Protein AF-A0A7C4D3A4-F1 (afdb_monomer_lite)

pLDDT: mean 76.88, std 17.37, range [42.62, 95.62]

Organism: NCBI:txid334771

Secondary structure (DSSP, 8-state):
--HHHHHHHHHHHHHHHHHHHHHHHHHHHHHHHHHTTS-TTT--TT-EEEEEEE-TTT--EEEEEEETTT--EEEEEEE-TT--HHHHHHHHHHHHHHHHHHHHHHHHHSS--S----------------PPP-----------

Foldseek 3Di:
DPPVVVVVVVVVVVVVVVVVVVVVVVVVVVVVVQVLCADPPPRDTNQKDKDWDQDPVPRWIKIWIAGPPPGDIDIDTRDDPPDDSVNVSVVVVVVVVVVVVVVVVVVVVVPPPDDDDDDDDDDDDDDDDDDDDDPPDPPDDDDD

Radius of gyration: 26.67 Å; chains: 1; bounding box: 59×64×69 Å

InterPro domains:
  IPR007808 Transcription elongation factor 1 [PF05129] (21-95)
  IPR038567 Transcription elongation factor 1 superfamily [G3DSA:2.20.25.190] (34-99)

Sequence (144 aa):
MQVIDMAKRRSKWRRTWQVVKKMMQEARKVKAYESLKQCPVCGNPHSLSISIKTDKSSEKRSAEVVCSVCGFEHRFDEIPSIADEFWVYSKVLDIVHSETVEKKKEEVVETVSSEVAGQDVEGAKATSYEEEPEISIDIEDEPQ

Structure (mmCIF, N/CA/C/O backbone):
data_AF-A0A7C4D3A4-F1
#
_entry.id   AF-A0A7C4D3A4-F1
#
loop_
_atom_site.group_PDB
_atom_site.id
_atom_site.type_symbol
_atom_site.label_atom_id
_atom_site.label_alt_id
_atom_site.label_comp_id
_atom_site.label_asym_id
_atom_site.label_entity_id
_atom_site.label_seq_id
_atom_site.pdbx_PDB_ins_code
_atom_site.Cartn_x
_atom_site.Cartn_y
_atom_site.Cartn_z
_atom_site.occupancy
_atom_site.B_iso_or_equiv
_atom_site.auth_seq_id
_atom_site.auth_comp_id
_atom_site.auth_asym_id
_atom_site.auth_atom_id
_atom_site.pdbx_PDB_model_num
ATOM 1 N N . MET A 1 1 ? 39.856 -6.989 -38.641 1.00 54.59 1 MET A N 1
ATOM 2 C CA . MET A 1 1 ? 38.870 -5.880 -38.690 1.00 54.59 1 MET A CA 1
ATOM 3 C C . MET A 1 1 ? 37.506 -6.249 -38.057 1.00 54.59 1 MET A C 1
ATOM 5 O O . MET A 1 1 ? 36.493 -5.705 -38.463 1.00 54.59 1 MET A O 1
ATOM 9 N N . GLN A 1 2 ? 37.450 -7.130 -37.039 1.00 58.78 2 GLN A N 1
ATOM 10 C CA . GLN A 1 2 ? 36.185 -7.672 -36.481 1.00 58.78 2 GLN A CA 1
ATOM 11 C C . GLN A 1 2 ? 35.831 -7.176 -35.056 1.00 58.78 2 GLN A C 1
ATOM 13 O O . GLN A 1 2 ? 34.710 -7.357 -34.597 1.00 58.78 2 GLN A O 1
ATOM 18 N N . VAL A 1 3 ? 36.752 -6.510 -34.350 1.00 57.50 3 VAL A N 1
ATOM 19 C CA . VAL A 1 3 ? 36.598 -6.175 -32.915 1.00 57.50 3 VAL A CA 1
ATOM 20 C C . VAL A 1 3 ? 35.689 -4.953 -32.672 1.00 57.50 3 VAL A C 1
ATOM 22 O O . VAL A 1 3 ? 35.030 -4.842 -31.640 1.00 57.50 3 VAL A O 1
ATOM 25 N N . ILE A 1 4 ? 35.581 -4.056 -33.659 1.00 57.84 4 ILE A N 1
ATOM 26 C CA . ILE A 1 4 ? 34.803 -2.805 -33.573 1.00 57.84 4 ILE A CA 1
ATOM 27 C C . ILE A 1 4 ? 33.285 -3.077 -33.523 1.00 57.84 4 ILE A C 1
ATOM 29 O O . ILE A 1 4 ? 32.524 -2.301 -32.943 1.00 57.84 4 ILE A O 1
ATOM 33 N N . ASP A 1 5 ? 32.834 -4.199 -34.086 1.00 59.91 5 ASP A N 1
ATOM 34 C CA . ASP A 1 5 ? 31.417 -4.575 -34.132 1.00 59.91 5 ASP A CA 1
ATOM 35 C C . ASP A 1 5 ? 30.907 -5.042 -32.747 1.00 59.91 5 ASP A C 1
ATOM 37 O O . ASP A 1 5 ? 29.816 -4.669 -32.308 1.00 59.91 5 ASP A O 1
ATOM 41 N N . MET A 1 6 ? 31.742 -5.740 -31.962 1.00 60.94 6 MET A N 1
ATOM 42 C CA . MET A 1 6 ? 31.375 -6.173 -30.603 1.00 60.94 6 MET A CA 1
ATOM 43 C C . MET A 1 6 ? 31.237 -5.009 -29.609 1.00 60.94 6 MET A C 1
ATOM 45 O O . MET A 1 6 ? 30.324 -5.018 -28.779 1.00 60.94 6 MET A O 1
ATOM 49 N N . ALA A 1 7 ? 32.090 -3.983 -29.703 1.00 62.88 7 ALA A N 1
ATOM 50 C CA . ALA A 1 7 ? 32.015 -2.807 -28.829 1.00 62.88 7 ALA A CA 1
ATOM 51 C C . ALA A 1 7 ? 30.726 -1.994 -29.063 1.00 62.88 7 ALA A C 1
ATOM 53 O O . ALA A 1 7 ? 30.050 -1.586 -28.112 1.00 62.88 7 ALA A O 1
ATOM 54 N N . LYS A 1 8 ? 30.321 -1.836 -30.331 1.00 64.19 8 LYS A N 1
ATOM 55 C CA . LYS A 1 8 ? 29.079 -1.143 -30.710 1.00 64.19 8 LYS A CA 1
ATOM 56 C C . LYS A 1 8 ? 27.829 -1.889 -30.226 1.00 64.19 8 LYS A C 1
ATOM 58 O O . LYS A 1 8 ? 26.898 -1.255 -29.723 1.00 64.19 8 LYS A O 1
ATOM 63 N N . ARG A 1 9 ? 27.822 -3.228 -30.286 1.00 64.12 9 ARG A N 1
ATOM 64 C CA . ARG A 1 9 ? 26.719 -4.057 -29.753 1.00 64.12 9 ARG A CA 1
ATOM 65 C C . ARG A 1 9 ? 26.579 -3.943 -28.233 1.00 64.12 9 ARG A C 1
ATOM 67 O O . ARG A 1 9 ? 25.462 -3.784 -27.743 1.00 64.12 9 ARG A O 1
ATOM 74 N N . ARG A 1 10 ? 27.694 -3.934 -27.489 1.00 68.00 10 ARG A N 1
ATOM 75 C CA . ARG A 1 10 ? 27.689 -3.757 -26.022 1.00 68.00 10 ARG A CA 1
ATOM 76 C C . ARG A 1 10 ? 27.146 -2.387 -25.598 1.00 68.00 10 ARG A C 1
ATOM 78 O O . ARG A 1 10 ? 26.397 -2.308 -24.628 1.00 68.00 10 ARG A O 1
ATOM 85 N N . SER A 1 11 ? 27.466 -1.320 -26.336 1.00 73.25 11 SER A N 1
ATOM 86 C CA . SER A 1 11 ? 26.948 0.032 -26.059 1.00 73.25 11 SER A CA 1
ATOM 87 C C . SER A 1 11 ? 25.433 0.136 -26.286 1.00 73.25 11 SER A C 1
ATOM 89 O O . SER A 1 11 ? 24.710 0.669 -25.439 1.00 73.25 11 SER A O 1
ATOM 91 N N . LYS A 1 12 ? 24.924 -0.449 -27.381 1.00 76.56 12 LYS A N 1
ATOM 92 C CA . LYS A 1 12 ? 23.479 -0.501 -27.660 1.00 76.56 12 LYS A CA 1
ATOM 93 C C . LYS A 1 12 ? 22.724 -1.272 -26.572 1.00 76.56 12 LYS A C 1
ATOM 95 O O . LYS A 1 12 ? 21.689 -0.795 -26.116 1.00 76.56 12 LYS A O 1
ATOM 100 N N . TRP A 1 13 ? 23.282 -2.397 -26.114 1.00 80.88 13 TRP A N 1
ATOM 101 C CA . TRP A 1 13 ? 22.685 -3.214 -25.055 1.00 80.88 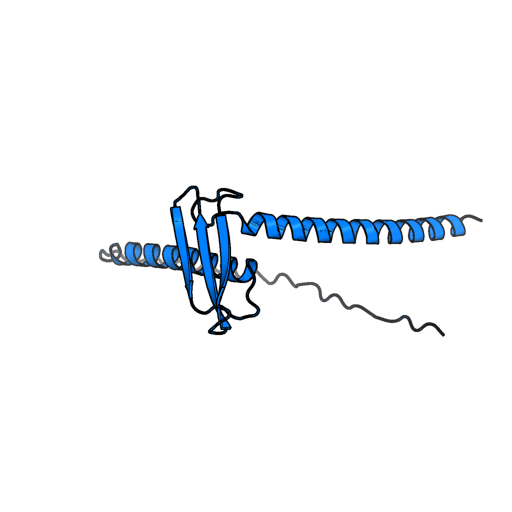13 TRP A CA 1
ATOM 102 C C . TRP A 1 13 ? 22.582 -2.476 -23.713 1.00 80.88 13 TRP A C 1
ATOM 104 O O . TRP A 1 13 ? 21.526 -2.515 -23.088 1.00 80.88 13 TRP A O 1
ATOM 114 N N . ARG A 1 14 ? 23.616 -1.725 -23.296 1.00 83.00 14 ARG A N 1
ATOM 115 C CA . ARG A 1 14 ? 23.555 -0.922 -22.055 1.00 83.00 14 ARG A CA 1
ATOM 116 C C . ARG A 1 14 ? 22.449 0.131 -22.100 1.00 83.00 14 ARG A C 1
ATOM 118 O O . ARG A 1 14 ? 21.709 0.270 -21.130 1.00 83.00 14 ARG A O 1
ATOM 125 N N . ARG A 1 15 ? 22.295 0.832 -23.232 1.00 83.56 15 ARG A N 1
ATOM 126 C CA . ARG A 1 15 ? 21.225 1.832 -23.402 1.00 83.56 15 ARG A CA 1
ATOM 127 C C . ARG A 1 15 ? 19.842 1.189 -23.316 1.00 83.56 15 ARG A C 1
ATOM 129 O O . ARG A 1 15 ? 18.995 1.673 -22.574 1.00 83.56 15 ARG A O 1
ATOM 136 N N . THR A 1 16 ? 19.619 0.074 -24.015 1.00 89.75 16 THR A N 1
ATOM 137 C CA . THR A 1 16 ? 18.333 -0.639 -23.937 1.00 89.75 16 THR A CA 1
ATOM 138 C C . THR A 1 16 ? 18.079 -1.215 -22.545 1.00 89.75 16 THR A C 1
ATOM 140 O O . THR A 1 16 ? 16.954 -1.157 -22.064 1.00 89.75 16 THR A O 1
ATOM 143 N N . TRP A 1 17 ? 19.116 -1.704 -21.860 1.00 90.69 17 TRP A N 1
ATOM 144 C CA . TRP A 1 17 ? 19.002 -2.228 -20.499 1.00 90.69 17 TRP A CA 1
ATOM 145 C C . TRP A 1 17 ? 18.609 -1.145 -19.494 1.00 90.69 17 TRP A C 1
ATOM 147 O O . TRP A 1 17 ? 17.745 -1.378 -18.655 1.00 90.69 17 TRP A O 1
ATOM 157 N N . GLN A 1 18 ? 19.191 0.054 -19.590 1.00 91.06 18 GLN A N 1
ATOM 158 C CA . GLN A 1 18 ? 18.801 1.188 -18.745 1.00 91.06 18 GLN A CA 1
ATOM 159 C C . GLN A 1 18 ? 17.323 1.557 -18.935 1.00 91.06 18 GLN A C 1
ATOM 161 O O . GLN A 1 18 ? 16.622 1.786 -17.949 1.00 91.06 18 GLN A O 1
ATOM 166 N N . VAL A 1 19 ? 16.829 1.545 -20.178 1.00 92.81 19 VAL A N 1
ATOM 167 C CA . VAL A 1 19 ? 15.408 1.784 -20.479 1.00 92.81 19 VAL A CA 1
ATOM 168 C C . VAL A 1 19 ? 14.522 0.683 -19.888 1.00 92.81 19 VAL A C 1
ATOM 170 O O . VAL A 1 19 ? 13.556 0.992 -19.195 1.00 92.81 19 VAL A O 1
ATOM 173 N N . VAL A 1 20 ? 14.872 -0.592 -20.088 1.00 93.94 20 VAL A N 1
ATOM 174 C CA . VAL A 1 20 ? 14.122 -1.731 -19.522 1.00 93.94 20 VAL A CA 1
ATOM 175 C C . VAL A 1 20 ? 14.115 -1.684 -17.995 1.00 93.94 20 VAL A C 1
ATOM 177 O O . VAL A 1 20 ? 13.068 -1.878 -17.383 1.00 93.94 20 VAL A O 1
ATOM 180 N N . LYS A 1 21 ? 15.251 -1.365 -17.365 1.00 95.56 21 LYS A N 1
ATOM 181 C CA . LYS A 1 21 ? 15.357 -1.206 -15.909 1.00 95.56 21 LYS A CA 1
ATOM 182 C C . LYS A 1 21 ? 14.413 -0.112 -15.409 1.00 95.56 21 LYS A C 1
ATOM 184 O O . LYS A 1 21 ? 13.717 -0.330 -14.419 1.00 95.56 21 LYS A O 1
ATOM 189 N N . LYS A 1 22 ? 14.347 1.026 -16.108 1.00 95.06 22 LYS A N 1
ATOM 190 C CA . LYS A 1 22 ? 13.421 2.116 -15.778 1.00 95.06 22 LYS A CA 1
ATOM 191 C C . LYS A 1 22 ? 11.957 1.683 -15.930 1.00 95.06 22 LYS A C 1
ATOM 193 O O . LYS A 1 22 ? 11.187 1.867 -14.992 1.00 95.06 22 LYS A O 1
ATOM 198 N N . MET A 1 23 ? 11.598 1.018 -17.032 1.00 94.38 23 MET A N 1
ATOM 199 C CA . MET A 1 23 ? 10.247 0.466 -17.219 1.00 94.38 23 MET A CA 1
ATOM 200 C C . MET A 1 23 ? 9.871 -0.541 -16.128 1.00 94.38 23 MET A C 1
ATOM 202 O O . MET A 1 23 ? 8.773 -0.483 -15.585 1.00 94.38 23 MET A O 1
ATOM 206 N N . MET A 1 24 ? 10.777 -1.454 -15.767 1.00 93.69 24 MET A N 1
ATOM 207 C CA . MET A 1 24 ? 10.527 -2.421 -14.696 1.00 93.69 24 MET A CA 1
ATOM 208 C C . MET A 1 24 ? 10.319 -1.739 -13.340 1.00 93.69 24 MET A C 1
ATOM 210 O O . MET A 1 24 ? 9.478 -2.181 -12.561 1.00 93.69 24 M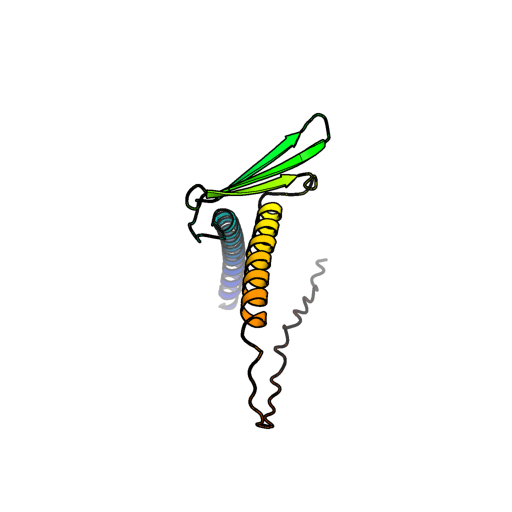ET A O 1
ATOM 214 N N . GLN A 1 25 ? 11.059 -0.668 -13.045 1.00 92.75 25 GLN A N 1
ATOM 215 C CA . GLN A 1 25 ? 10.861 0.113 -11.823 1.00 92.75 25 GLN A CA 1
ATOM 216 C C . GLN A 1 25 ? 9.495 0.808 -11.806 1.00 92.75 25 GLN A C 1
ATOM 218 O O . GLN A 1 25 ? 8.817 0.776 -10.782 1.00 92.75 25 GLN A O 1
ATOM 223 N N . GLU A 1 26 ? 9.069 1.396 -12.923 1.00 92.50 26 GLU A N 1
ATOM 224 C CA . GLU A 1 26 ? 7.742 2.013 -13.048 1.00 92.50 26 GLU A CA 1
ATOM 225 C C . GLU A 1 26 ? 6.625 0.971 -12.895 1.00 92.50 26 GLU A C 1
ATOM 227 O O . GLU A 1 26 ? 5.702 1.177 -12.110 1.00 92.50 26 GLU A O 1
ATOM 232 N N . ALA A 1 27 ? 6.761 -0.199 -13.526 1.00 90.69 27 ALA A N 1
ATOM 233 C CA . ALA A 1 27 ? 5.807 -1.298 -13.376 1.00 90.69 27 ALA A CA 1
ATOM 234 C C . ALA A 1 27 ? 5.701 -1.795 -11.922 1.00 90.69 27 ALA A C 1
ATOM 236 O O . ALA A 1 27 ? 4.602 -2.048 -11.429 1.00 90.69 27 ALA A O 1
ATOM 237 N N . ARG A 1 28 ? 6.829 -1.892 -11.200 1.00 88.56 28 ARG A N 1
ATOM 238 C CA . ARG A 1 28 ? 6.831 -2.251 -9.769 1.00 88.56 28 ARG A CA 1
ATOM 239 C C . ARG A 1 28 ? 6.104 -1.212 -8.916 1.00 88.56 28 ARG A C 1
ATOM 241 O O . ARG A 1 28 ? 5.372 -1.599 -8.012 1.00 88.56 28 ARG A O 1
ATOM 248 N N . LYS A 1 29 ? 6.271 0.083 -9.213 1.00 86.00 29 LYS A N 1
ATOM 249 C CA . LYS A 1 29 ? 5.557 1.162 -8.512 1.00 86.00 29 LYS A CA 1
ATOM 250 C C . LYS A 1 29 ? 4.051 1.060 -8.731 1.00 86.00 29 LYS A C 1
ATOM 252 O O . LYS A 1 29 ? 3.311 1.081 -7.757 1.00 86.00 29 LYS A O 1
ATOM 257 N N . VAL A 1 30 ? 3.604 0.885 -9.976 1.00 83.75 30 VAL A N 1
ATOM 258 C CA . VAL A 1 30 ? 2.172 0.735 -10.292 1.00 83.75 30 VAL A CA 1
ATOM 259 C C . VAL A 1 30 ? 1.576 -0.462 -9.556 1.00 83.75 30 VAL A C 1
ATOM 261 O O . VAL A 1 30 ? 0.562 -0.312 -8.883 1.00 83.75 30 VAL A O 1
ATOM 264 N N . LYS A 1 31 ? 2.258 -1.613 -9.581 1.00 81.50 31 LYS A N 1
ATOM 265 C CA . LYS A 1 31 ? 1.806 -2.811 -8.863 1.00 81.50 31 LYS A CA 1
ATOM 266 C C . LYS A 1 31 ? 1.698 -2.587 -7.348 1.00 81.50 31 LYS A C 1
ATOM 268 O O . LYS A 1 31 ? 0.762 -3.076 -6.724 1.00 81.50 31 LYS A O 1
ATOM 273 N N . ALA A 1 32 ? 2.631 -1.839 -6.754 1.00 80.94 32 ALA A N 1
ATOM 274 C CA . ALA A 1 32 ? 2.554 -1.477 -5.341 1.00 80.94 32 ALA A CA 1
ATOM 275 C C . ALA A 1 32 ? 1.327 -0.592 -5.053 1.00 80.94 32 ALA A C 1
ATOM 277 O O . ALA A 1 32 ? 0.571 -0.885 -4.131 1.00 80.94 32 ALA A O 1
ATOM 278 N N . TYR A 1 33 ? 1.061 0.424 -5.878 1.00 81.19 33 TYR A N 1
ATOM 279 C CA . TYR A 1 33 ? -0.138 1.260 -5.736 1.00 81.19 33 TYR A CA 1
ATOM 280 C C . TYR A 1 33 ? -1.447 0.488 -5.950 1.00 81.19 33 TYR A C 1
ATOM 282 O O . TYR A 1 33 ? -2.432 0.754 -5.268 1.00 81.19 33 TYR A O 1
ATOM 290 N N . GLU A 1 34 ? -1.478 -0.486 -6.858 1.00 79.94 34 GLU A N 1
ATOM 291 C CA . GLU A 1 34 ? -2.643 -1.361 -7.032 1.00 79.94 34 GLU A CA 1
ATOM 292 C C . GLU A 1 34 ? -2.892 -2.221 -5.790 1.00 79.94 34 GLU A C 1
ATOM 294 O O . GLU A 1 34 ? -4.041 -2.360 -5.366 1.00 79.94 34 GLU A O 1
ATOM 299 N N . SER A 1 35 ? -1.826 -2.730 -5.160 1.00 75.88 35 SER A N 1
ATOM 300 C CA . SER A 1 35 ? -1.945 -3.520 -3.930 1.00 75.88 35 SER A CA 1
ATOM 301 C C . SER A 1 35 ? -2.504 -2.724 -2.745 1.00 75.88 35 SER A C 1
ATOM 303 O O . SER A 1 35 ? -3.209 -3.298 -1.922 1.00 75.88 35 SER A O 1
ATOM 305 N N . LEU A 1 36 ? -2.302 -1.400 -2.704 1.00 80.88 36 LEU A N 1
ATOM 306 C CA . LEU A 1 36 ? -2.904 -0.522 -1.687 1.00 80.88 36 LEU A CA 1
ATOM 307 C C . LEU A 1 36 ? -4.432 -0.449 -1.770 1.00 80.88 36 LEU A C 1
ATOM 309 O O . LEU A 1 36 ? -5.086 -0.066 -0.805 1.00 80.88 36 LEU A O 1
ATOM 313 N N . LYS A 1 37 ? -5.016 -0.803 -2.919 1.00 85.31 37 LYS A N 1
ATOM 314 C CA . LYS A 1 37 ? -6.471 -0.774 -3.121 1.00 85.31 37 LYS A CA 1
ATOM 315 C C . LYS A 1 37 ? -7.141 -2.117 -2.842 1.00 85.31 37 LYS A C 1
ATOM 317 O O . LYS A 1 37 ? -8.355 -2.244 -3.029 1.00 85.31 37 LYS A O 1
ATOM 322 N N . GLN A 1 38 ? -6.373 -3.130 -2.449 1.00 92.19 38 GLN A N 1
ATOM 323 C CA . GLN A 1 38 ? -6.905 -4.435 -2.088 1.0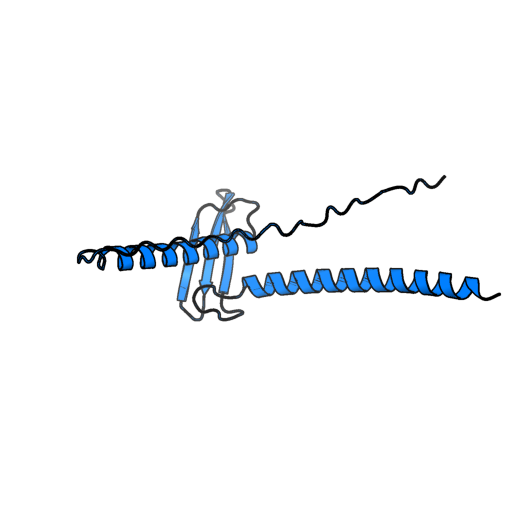0 92.19 38 GLN A CA 1
ATOM 324 C C . GLN A 1 38 ? -7.345 -4.423 -0.624 1.00 92.19 38 GLN A C 1
ATOM 326 O O . GLN A 1 38 ? -6.606 -3.994 0.253 1.00 92.19 38 GLN A O 1
ATOM 331 N N . CYS A 1 39 ? -8.560 -4.885 -0.336 1.00 93.69 39 CYS A N 1
ATOM 332 C CA . CYS A 1 39 ? -9.005 -4.988 1.051 1.00 93.69 39 CYS A CA 1
ATOM 333 C C . CYS A 1 39 ? -8.310 -6.175 1.748 1.00 93.69 39 CYS A C 1
ATOM 335 O O . CYS A 1 39 ? -8.409 -7.292 1.236 1.00 93.69 39 CYS A O 1
ATOM 337 N N . PRO A 1 40 ? -7.687 -5.991 2.927 1.00 92.06 40 PRO A N 1
ATOM 338 C CA . PRO A 1 40 ? -7.024 -7.085 3.639 1.00 92.06 40 PRO A CA 1
ATOM 339 C C . PRO A 1 40 ? -7.987 -8.087 4.285 1.00 92.06 40 PRO A C 1
ATOM 341 O O . PRO A 1 40 ? -7.594 -9.211 4.569 1.00 92.06 40 PRO A O 1
ATOM 344 N N . VAL A 1 41 ? -9.253 -7.707 4.485 1.00 91.75 41 VAL A N 1
ATOM 345 C CA . VAL A 1 41 ? -10.271 -8.576 5.096 1.00 91.75 41 VAL A CA 1
ATOM 346 C C . VAL A 1 41 ? -10.921 -9.496 4.061 1.00 91.75 41 VAL A C 1
ATOM 348 O O . VAL A 1 41 ? -11.062 -10.689 4.301 1.00 91.75 41 VAL A O 1
ATOM 351 N N . CYS A 1 42 ? -11.328 -8.959 2.904 1.00 92.12 42 CYS A N 1
ATOM 352 C CA . CYS A 1 42 ? -12.052 -9.731 1.884 1.00 92.12 42 CYS A CA 1
ATOM 353 C C . CYS A 1 42 ? -11.237 -10.050 0.624 1.00 92.12 42 CYS A C 1
ATOM 355 O O . CYS A 1 42 ? -11.712 -10.785 -0.237 1.00 92.12 42 CYS A O 1
ATOM 357 N N . GLY A 1 43 ? -10.036 -9.486 0.474 1.00 90.00 43 GLY A N 1
ATOM 358 C CA . GLY A 1 43 ? -9.145 -9.740 -0.658 1.00 90.00 43 GLY A CA 1
ATOM 359 C C . GLY A 1 43 ? -9.563 -9.093 -1.981 1.00 90.00 43 GLY A C 1
ATOM 360 O O . GLY A 1 43 ? -8.830 -9.229 -2.959 1.00 90.00 43 GLY A O 1
ATOM 361 N N . ASN A 1 44 ? -10.693 -8.376 -2.041 1.00 92.38 44 ASN A N 1
ATOM 362 C CA . ASN A 1 44 ? -11.182 -7.779 -3.285 1.00 92.38 44 ASN A CA 1
ATOM 363 C C . ASN A 1 44 ? -10.296 -6.606 -3.745 1.00 92.38 44 ASN A C 1
ATOM 365 O O . ASN A 1 44 ? -10.131 -5.639 -2.984 1.00 92.38 44 ASN A O 1
ATOM 369 N N . PRO A 1 45 ? -9.767 -6.636 -4.983 1.00 89.12 45 PRO A N 1
ATOM 370 C CA . PRO A 1 45 ? -8.996 -5.528 -5.536 1.00 89.12 45 PRO A CA 1
ATOM 371 C C . PRO A 1 45 ? -9.908 -4.322 -5.805 1.00 89.12 45 PRO A C 1
ATOM 373 O O . PRO A 1 45 ? -11.079 -4.481 -6.140 1.00 89.12 45 PRO A O 1
ATOM 376 N N . HIS A 1 46 ? -9.375 -3.108 -5.659 1.00 86.94 46 HIS A N 1
ATOM 377 C CA . HIS A 1 46 ? -10.083 -1.834 -5.883 1.00 86.94 46 HIS A CA 1
ATOM 378 C C . HIS A 1 46 ? -11.305 -1.557 -4.991 1.00 86.94 46 HIS A C 1
ATOM 380 O O . HIS A 1 46 ? -12.038 -0.603 -5.244 1.00 86.94 46 HIS A O 1
ATOM 386 N N . SER A 1 47 ? -11.524 -2.353 -3.946 1.00 91.69 47 SER A N 1
ATOM 387 C CA . SER A 1 47 ? -12.650 -2.179 -3.020 1.00 91.69 47 SER A CA 1
ATOM 388 C C . SER A 1 47 ? -12.334 -1.254 -1.844 1.00 91.69 47 SER A C 1
ATOM 390 O O . SER A 1 47 ? -13.257 -0.807 -1.163 1.00 91.69 47 SER A O 1
ATOM 392 N N . LEU A 1 48 ? -11.048 -0.987 -1.588 1.00 93.62 48 LEU A N 1
ATOM 393 C CA . LEU A 1 48 ? -10.587 -0.179 -0.466 1.00 93.62 48 LEU A CA 1
ATOM 394 C C . LEU A 1 48 ? -10.389 1.280 -0.890 1.00 93.62 48 LEU A C 1
ATOM 396 O O . LEU A 1 48 ? -9.645 1.570 -1.830 1.00 93.62 48 LEU A O 1
ATOM 400 N N . SER A 1 49 ? -11.027 2.194 -0.167 1.00 93.38 49 SER A N 1
ATOM 401 C CA . SER A 1 49 ? -10.835 3.638 -0.292 1.00 93.38 49 SER A CA 1
ATOM 402 C C . SER A 1 49 ? -10.183 4.191 0.969 1.00 93.38 49 SER A C 1
ATOM 404 O O . SER A 1 49 ? -10.701 3.986 2.066 1.00 93.38 49 SER A O 1
ATOM 406 N N . ILE A 1 50 ? -9.071 4.906 0.800 1.00 93.38 50 ILE A N 1
ATOM 407 C CA . ILE A 1 50 ? -8.340 5.591 1.869 1.00 93.38 50 ILE A CA 1
ATOM 408 C C . ILE A 1 50 ? -8.485 7.093 1.628 1.00 93.38 50 ILE A C 1
ATOM 410 O O . ILE A 1 50 ? -8.178 7.577 0.542 1.00 93.38 50 ILE A O 1
ATOM 414 N N . SER A 1 51 ? -8.987 7.828 2.618 1.00 93.12 51 SER A N 1
ATOM 415 C CA . SER A 1 51 ? -9.181 9.280 2.551 1.00 93.12 51 SER A CA 1
ATOM 416 C C . SER A 1 51 ? -8.452 9.956 3.702 1.00 93.12 51 SER A C 1
ATOM 418 O O . SER A 1 51 ? -8.813 9.767 4.861 1.00 93.12 51 SER A O 1
ATOM 420 N N . ILE A 1 52 ? -7.444 10.769 3.388 1.00 93.00 52 ILE A N 1
ATOM 421 C CA . ILE A 1 52 ? -6.697 11.547 4.379 1.00 93.00 52 ILE A CA 1
ATOM 422 C C . ILE A 1 52 ? -7.270 12.964 4.422 1.00 93.00 52 ILE A C 1
ATOM 424 O O . ILE A 1 52 ? -7.201 13.709 3.442 1.00 93.00 52 ILE A O 1
ATOM 428 N N . LYS A 1 53 ? -7.843 13.345 5.563 1.00 91.31 53 LYS A N 1
ATOM 429 C CA . LYS A 1 53 ? -8.371 14.686 5.822 1.00 91.31 53 LYS A CA 1
ATOM 430 C C . LYS A 1 53 ? -7.351 15.453 6.656 1.00 91.31 53 LYS A C 1
ATOM 432 O O . LYS A 1 53 ? -6.795 14.940 7.622 1.00 91.31 53 LYS A O 1
ATOM 437 N N . THR A 1 54 ? -7.061 16.685 6.250 1.00 89.31 54 THR A N 1
ATOM 438 C CA . THR A 1 54 ? -6.160 17.582 6.982 1.00 89.31 54 THR A CA 1
ATOM 439 C C . THR A 1 54 ? -6.955 18.766 7.495 1.00 89.31 54 THR A C 1
ATOM 441 O O . THR A 1 54 ? -7.471 19.558 6.700 1.00 89.31 54 THR A O 1
ATOM 444 N N . ASP A 1 55 ? -7.026 18.904 8.815 1.00 86.31 55 ASP A N 1
ATOM 445 C CA . ASP A 1 55 ? -7.710 20.019 9.449 1.00 86.31 55 ASP A CA 1
ATOM 446 C C . ASP A 1 55 ? -6.789 21.236 9.494 1.00 86.31 55 ASP A C 1
ATOM 448 O O . ASP A 1 55 ? -5.845 21.323 10.281 1.00 86.31 55 ASP A O 1
ATOM 452 N N . LYS A 1 56 ? -7.099 22.227 8.651 1.00 79.50 56 LYS A N 1
ATOM 453 C CA . LYS A 1 56 ? -6.330 23.479 8.527 1.00 79.50 56 LYS A CA 1
ATOM 454 C C . LYS A 1 56 ? -6.245 24.278 9.833 1.00 79.50 56 LYS A C 1
ATOM 456 O O . LYS A 1 56 ? -5.366 25.118 9.963 1.00 79.50 56 LYS A O 1
ATOM 461 N N . SER A 1 57 ? -7.167 24.045 10.769 1.00 80.38 57 SER A N 1
ATOM 462 C CA . SER A 1 57 ? -7.255 24.802 12.022 1.00 80.38 57 SER A CA 1
ATOM 463 C C . SER A 1 57 ? -6.420 24.224 13.164 1.00 80.38 57 SER A C 1
ATOM 465 O O . SER A 1 57 ? -6.134 24.948 14.113 1.00 80.38 57 SER A O 1
ATOM 467 N N . SER A 1 58 ? -6.075 22.938 13.123 1.00 76.44 58 SER A N 1
ATOM 468 C CA . SER A 1 58 ? -5.406 22.261 14.245 1.00 76.44 58 SER A CA 1
ATOM 469 C C . SER A 1 58 ? -4.141 21.523 13.827 1.00 76.44 58 SER A C 1
ATOM 471 O O . SER A 1 58 ? -3.531 20.873 14.667 1.00 76.44 58 SER A O 1
ATOM 473 N N . GLU A 1 59 ? -3.783 21.572 12.538 1.00 78.94 59 GLU A N 1
ATOM 474 C CA . GLU A 1 59 ? -2.684 20.807 11.923 1.00 78.94 59 GLU A CA 1
ATOM 475 C C . GLU A 1 59 ? -2.801 19.281 12.115 1.00 78.94 59 GLU A C 1
ATOM 477 O O . GLU A 1 59 ? -1.942 18.506 11.697 1.00 78.94 59 GLU A O 1
ATOM 482 N N . LYS A 1 60 ? -3.917 18.827 12.693 1.00 85.31 60 LYS A N 1
ATOM 483 C CA . LYS A 1 60 ? -4.244 17.423 12.871 1.00 85.31 60 LYS A CA 1
ATOM 484 C C . LYS A 1 60 ? -4.647 16.840 11.529 1.00 85.31 60 LYS A C 1
ATOM 486 O O . LYS A 1 60 ? -5.389 17.446 10.749 1.00 85.31 60 LYS A O 1
ATOM 491 N N . ARG A 1 61 ? -4.152 15.639 11.267 1.00 91.00 61 ARG A N 1
ATOM 492 C CA . ARG A 1 61 ? -4.573 14.832 10.132 1.00 91.00 61 ARG A CA 1
ATOM 493 C C . ARG A 1 61 ? -5.303 13.611 10.649 1.00 91.00 61 ARG A C 1
ATOM 495 O O . ARG A 1 61 ? -4.894 13.018 11.645 1.00 91.00 61 ARG A O 1
ATOM 502 N N . SER A 1 62 ? -6.365 13.246 9.957 1.00 93.19 62 SER A N 1
ATOM 503 C CA . SER A 1 62 ? -7.109 12.016 10.187 1.00 93.19 62 SER A CA 1
ATOM 504 C C . SER A 1 62 ? -7.171 11.221 8.891 1.00 93.19 62 SER A C 1
ATOM 506 O O . SER A 1 62 ? -7.181 11.791 7.795 1.00 93.19 62 SER A O 1
ATOM 508 N N . ALA A 1 63 ? -7.169 9.898 9.000 1.00 94.94 63 ALA A N 1
ATOM 509 C CA . ALA A 1 63 ? -7.359 9.009 7.863 1.00 94.94 63 ALA A CA 1
ATOM 510 C C . ALA A 1 63 ? -8.586 8.135 8.086 1.00 94.94 63 ALA A C 1
ATOM 512 O O . ALA A 1 63 ? -8.777 7.574 9.161 1.00 94.94 63 ALA A O 1
ATOM 513 N N . GLU A 1 64 ? -9.398 8.000 7.050 1.00 94.75 64 GLU A N 1
ATOM 514 C CA . GLU A 1 64 ? -10.572 7.140 7.026 1.00 94.75 64 GLU A CA 1
ATOM 515 C C . GLU A 1 64 ? -10.368 6.075 5.951 1.00 94.75 64 GLU A C 1
ATOM 517 O O . GLU A 1 64 ? -10.056 6.389 4.799 1.00 94.75 64 GLU A O 1
ATOM 522 N N . VAL A 1 65 ? -10.503 4.813 6.343 1.00 95.12 65 VAL A N 1
ATOM 523 C CA . VAL A 1 65 ? -10.347 3.648 5.476 1.00 95.12 65 VAL A CA 1
ATOM 524 C C . VAL A 1 65 ? -11.671 2.913 5.437 1.00 95.12 65 VAL A C 1
ATOM 526 O O . VAL A 1 65 ? -12.171 2.505 6.479 1.00 95.12 65 VAL A O 1
ATOM 529 N N . VAL A 1 66 ? -12.223 2.726 4.240 1.00 95.31 66 VAL A N 1
ATOM 530 C CA . VAL A 1 66 ? -13.518 2.064 4.041 1.00 95.31 66 VAL A CA 1
ATOM 531 C C . VAL A 1 66 ? -13.412 1.054 2.906 1.00 95.31 66 VAL A C 1
ATOM 533 O O . VAL A 1 66 ? -12.869 1.361 1.843 1.00 95.31 66 VAL A O 1
ATOM 536 N N . CYS A 1 67 ? -13.938 -0.151 3.111 1.00 95.62 67 CYS A N 1
ATOM 537 C CA . CYS A 1 67 ? -14.145 -1.137 2.060 1.00 95.62 67 CYS A CA 1
ATOM 538 C C . CYS A 1 67 ? -15.615 -1.165 1.639 1.00 95.62 67 CYS A C 1
ATOM 540 O O . CYS A 1 67 ? -16.496 -1.447 2.450 1.00 95.62 67 CYS A O 1
ATOM 542 N N . SER A 1 68 ? -15.879 -0.962 0.350 1.00 94.69 68 SER A N 1
ATOM 543 C CA . SER A 1 68 ? -17.240 -0.969 -0.203 1.00 94.69 68 SER A CA 1
ATOM 544 C C . SER A 1 68 ? -17.886 -2.358 -0.280 1.00 94.69 68 SER A C 1
ATOM 546 O O . SER A 1 68 ? -19.098 -2.447 -0.453 1.00 94.69 68 SER A O 1
ATOM 548 N N . VAL A 1 69 ? -17.100 -3.437 -0.168 1.00 94.75 69 VAL A N 1
ATOM 549 C CA . VAL A 1 69 ? -17.588 -4.814 -0.358 1.00 94.75 69 VAL A CA 1
ATOM 550 C C . VAL A 1 69 ? -17.882 -5.515 0.965 1.00 94.75 69 VAL A C 1
ATOM 552 O O . VAL A 1 69 ? -18.978 -6.035 1.139 1.00 94.75 69 VAL A O 1
ATOM 555 N N . CYS A 1 70 ? -16.930 -5.544 1.903 1.00 93.81 70 CYS A N 1
ATOM 556 C CA . CYS A 1 70 ? -17.140 -6.185 3.208 1.00 93.81 70 CYS A CA 1
ATOM 557 C C . CYS A 1 70 ? -17.592 -5.220 4.310 1.00 93.81 70 CYS A C 1
ATOM 559 O O . CYS A 1 70 ? -17.877 -5.672 5.415 1.00 93.81 70 CYS A O 1
ATOM 561 N N . GLY A 1 71 ? -17.634 -3.911 4.036 1.00 92.69 71 GLY A N 1
ATOM 562 C CA . GLY A 1 71 ? -18.024 -2.898 5.018 1.00 92.69 71 GLY A CA 1
ATOM 563 C C . GLY A 1 71 ? -16.978 -2.638 6.104 1.00 92.69 71 GLY A C 1
ATOM 564 O O . GLY A 1 71 ? -17.301 -2.027 7.114 1.00 92.69 71 GLY A O 1
ATOM 565 N N . PHE A 1 72 ? -15.737 -3.102 5.925 1.00 93.81 72 PHE A N 1
ATOM 566 C CA . PHE A 1 72 ? -14.647 -2.785 6.845 1.00 93.81 72 PHE A CA 1
ATOM 567 C C . PHE A 1 72 ? -14.421 -1.271 6.878 1.00 93.81 72 PHE A C 1
ATOM 569 O O . PHE A 1 72 ? -14.132 -0.678 5.838 1.00 93.81 72 PHE A O 1
ATOM 576 N N . GLU A 1 73 ? -14.531 -0.667 8.057 1.00 94.62 73 GLU A N 1
ATOM 577 C CA . GLU A 1 73 ? -14.268 0.750 8.285 1.00 94.62 73 GLU A CA 1
ATOM 578 C C . GLU A 1 73 ? -13.291 0.905 9.444 1.00 94.62 73 GLU A C 1
ATOM 580 O O . GLU A 1 73 ? -13.48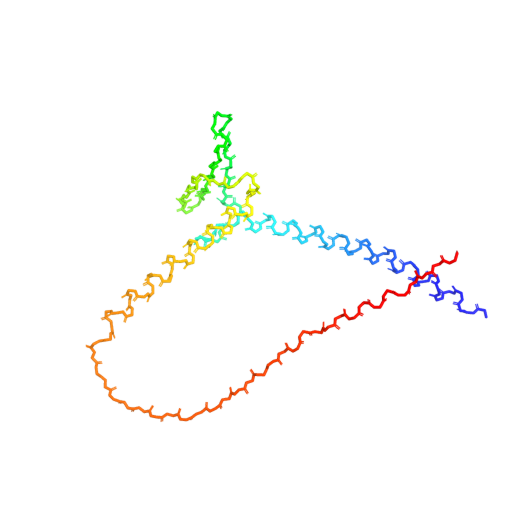6 0.338 10.521 1.00 94.62 73 GLU A O 1
ATOM 585 N N . HIS A 1 74 ? -12.246 1.700 9.232 1.00 94.44 74 HIS A N 1
ATOM 586 C CA . HIS A 1 74 ? -11.352 2.088 10.303 1.00 94.44 74 HIS A CA 1
ATOM 587 C C . HIS A 1 74 ? -10.902 3.538 10.159 1.00 94.44 74 HIS A C 1
ATOM 589 O O . HIS A 1 74 ? -10.700 4.042 9.051 1.00 94.44 74 HIS A O 1
ATOM 595 N N . ARG A 1 75 ? -10.763 4.219 11.296 1.00 94.69 75 ARG A N 1
ATOM 596 C CA . ARG A 1 75 ? -10.393 5.630 11.367 1.00 94.69 75 ARG A CA 1
ATOM 597 C C . ARG A 1 75 ? -9.160 5.784 12.235 1.00 94.69 75 ARG A C 1
ATOM 599 O O . ARG A 1 75 ? -9.099 5.237 13.331 1.00 94.69 75 ARG A O 1
ATOM 606 N N . PHE A 1 76 ? -8.202 6.541 11.724 1.00 93.38 76 PHE A N 1
ATOM 607 C CA . PHE A 1 76 ? -6.999 6.928 12.435 1.00 93.38 76 PHE A CA 1
ATOM 608 C C . PHE A 1 76 ? -7.082 8.411 12.750 1.00 93.38 76 PHE A C 1
ATOM 610 O O . PHE A 1 76 ? -7.081 9.245 11.839 1.00 93.38 76 PHE A O 1
ATOM 617 N N . ASP A 1 77 ? -7.122 8.721 14.036 1.00 91.00 77 ASP A N 1
ATOM 618 C CA . ASP A 1 77 ? -6.989 10.079 14.532 1.00 91.00 77 ASP A CA 1
ATOM 619 C C . ASP A 1 77 ? -5.501 10.393 14.748 1.00 91.00 77 ASP A C 1
ATOM 621 O O . ASP A 1 77 ? -4.732 9.537 15.179 1.00 91.00 77 ASP A O 1
ATOM 625 N N . GLU A 1 78 ? -5.089 11.622 14.432 1.00 87.88 78 GLU A N 1
ATOM 626 C CA . GLU A 1 78 ? -3.731 12.138 14.682 1.00 87.88 78 GLU A CA 1
ATOM 627 C C . GLU A 1 78 ? -2.604 11.411 13.923 1.00 87.88 78 GLU A C 1
ATOM 629 O O . GLU A 1 78 ? -1.585 11.009 14.487 1.00 87.88 78 GLU A O 1
ATOM 634 N N . ILE A 1 79 ? -2.743 11.289 12.600 1.00 91.88 79 ILE A N 1
ATOM 635 C CA . ILE A 1 79 ? -1.662 10.749 11.764 1.00 91.88 79 ILE A CA 1
ATOM 636 C C . ILE A 1 79 ? -0.530 11.780 11.563 1.00 91.88 79 ILE A C 1
ATOM 638 O O . ILE A 1 79 ? -0.791 12.987 11.474 1.00 91.88 79 ILE A O 1
ATOM 642 N N . PRO A 1 80 ? 0.734 11.335 11.424 1.00 90.69 80 PRO A N 1
ATOM 643 C CA . PRO A 1 80 ? 1.856 12.223 11.133 1.00 90.69 80 PRO A CA 1
ATOM 644 C C . PRO A 1 80 ? 1.659 13.043 9.850 1.00 90.69 80 PRO A C 1
ATOM 646 O O . PRO A 1 80 ? 1.113 12.564 8.859 1.00 90.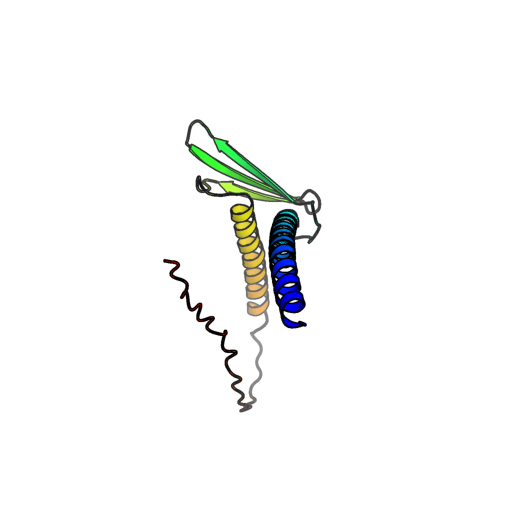69 80 PRO A O 1
ATOM 649 N N . SER A 1 81 ? 2.217 14.254 9.808 1.00 87.56 81 SER A N 1
ATOM 650 C CA . SER A 1 81 ? 2.172 15.126 8.618 1.00 87.56 81 SER A CA 1
ATOM 651 C C . SER A 1 81 ? 2.913 14.546 7.392 1.00 87.56 81 SER A C 1
ATOM 653 O O . SER A 1 81 ? 2.689 14.966 6.258 1.00 87.56 81 SER A O 1
ATOM 655 N N . ILE A 1 82 ? 3.779 13.549 7.592 1.00 88.31 82 ILE A N 1
ATOM 656 C CA . ILE A 1 82 ? 4.459 12.821 6.508 1.00 88.31 82 ILE A CA 1
ATOM 657 C C . ILE A 1 82 ? 3.724 11.540 6.085 1.00 88.31 82 ILE A C 1
ATOM 659 O O . ILE A 1 82 ? 4.158 10.867 5.155 1.00 88.31 82 ILE A O 1
ATOM 663 N N . ALA A 1 83 ? 2.639 11.174 6.775 1.00 90.12 83 ALA A N 1
ATOM 664 C CA . ALA A 1 83 ? 1.907 9.953 6.479 1.00 90.12 83 ALA A CA 1
ATOM 665 C C . ALA A 1 83 ? 1.188 10.067 5.129 1.00 90.12 83 ALA A C 1
ATOM 667 O O . ALA A 1 83 ? 0.488 11.044 4.858 1.00 90.12 83 ALA A O 1
ATOM 668 N N . ASP A 1 84 ? 1.372 9.032 4.316 1.00 90.81 84 ASP A N 1
ATOM 669 C CA . ASP A 1 84 ? 0.746 8.846 3.009 1.00 90.81 84 ASP A CA 1
ATOM 670 C C . ASP A 1 84 ? -0.198 7.630 3.050 1.00 90.81 84 ASP A C 1
ATOM 672 O O . ASP A 1 84 ? -0.224 6.881 4.034 1.00 90.81 84 ASP A O 1
ATOM 676 N N . GLU A 1 85 ? -0.943 7.391 1.972 1.00 91.12 85 GLU A N 1
ATOM 677 C CA . GLU A 1 85 ? -1.866 6.256 1.828 1.00 91.12 85 GLU A CA 1
ATOM 678 C C . GLU A 1 85 ? -1.194 4.911 2.155 1.00 91.12 85 GLU A C 1
ATOM 680 O O . GLU A 1 85 ? -1.791 4.059 2.814 1.00 91.12 85 GLU A O 1
ATOM 685 N N . PHE A 1 86 ? 0.077 4.740 1.769 1.00 91.12 86 PHE A N 1
ATOM 686 C CA . PHE A 1 86 ? 0.852 3.529 2.058 1.00 91.12 86 PHE A CA 1
ATOM 687 C C . PHE A 1 86 ? 1.064 3.312 3.562 1.00 91.12 86 PHE A C 1
ATOM 689 O O . PHE A 1 86 ? 0.964 2.188 4.052 1.00 91.12 86 PHE A O 1
ATOM 696 N N . TRP A 1 87 ? 1.340 4.387 4.307 1.00 92.69 87 TRP A N 1
ATOM 697 C CA . TRP A 1 87 ? 1.538 4.308 5.754 1.00 92.69 87 TRP A CA 1
ATOM 698 C C . TRP A 1 87 ? 0.242 3.892 6.453 1.00 92.69 87 TRP A C 1
ATOM 700 O O . TRP A 1 87 ? 0.255 2.996 7.297 1.00 92.69 87 TRP A O 1
ATOM 710 N N . VAL A 1 88 ? -0.881 4.493 6.044 1.00 93.56 88 VAL A N 1
ATOM 711 C CA . VAL A 1 88 ? -2.212 4.158 6.567 1.00 93.56 88 VAL A CA 1
ATOM 712 C C . VAL A 1 88 ? -2.549 2.698 6.262 1.00 93.56 88 VAL A C 1
ATOM 714 O O . VAL A 1 88 ? -2.943 1.960 7.161 1.00 93.56 88 VAL A O 1
ATOM 717 N N . TYR A 1 89 ? -2.332 2.247 5.025 1.00 93.00 89 TYR A N 1
ATOM 718 C CA . TYR A 1 89 ? -2.578 0.857 4.639 1.00 93.00 89 TYR A CA 1
ATOM 719 C C . TYR A 1 89 ? -1.726 -0.134 5.442 1.00 93.00 89 TYR A C 1
ATOM 721 O O . TYR A 1 89 ? -2.249 -1.129 5.940 1.00 93.00 89 TYR A O 1
ATOM 729 N N . SER A 1 90 ? -0.437 0.162 5.641 1.00 92.94 90 SER A N 1
ATOM 730 C CA . SER A 1 90 ? 0.443 -0.660 6.481 1.00 92.94 90 SER A CA 1
ATOM 731 C C . SER A 1 90 ? -0.102 -0.798 7.903 1.00 92.94 90 SER A C 1
ATOM 733 O O . SER A 1 90 ? -0.074 -1.891 8.459 1.00 92.94 90 SER A O 1
ATOM 735 N N . LYS A 1 91 ? -0.653 0.279 8.476 1.00 93.69 91 LYS A N 1
ATOM 736 C CA . LYS A 1 91 ? -1.276 0.229 9.805 1.00 93.69 91 LYS A CA 1
ATOM 737 C C . LYS A 1 91 ? -2.547 -0.605 9.841 1.00 93.69 91 LYS A C 1
ATOM 739 O O . LYS A 1 91 ? -2.762 -1.333 10.804 1.00 93.69 91 LYS A O 1
ATOM 744 N N . VAL A 1 92 ? -3.359 -0.552 8.791 1.00 93.69 92 VAL A N 1
ATOM 745 C CA . VAL A 1 92 ? -4.536 -1.422 8.669 1.00 93.69 92 VAL A CA 1
ATOM 746 C C . VAL A 1 92 ? -4.126 -2.896 8.619 1.00 93.69 92 VAL A C 1
ATOM 748 O O . VAL A 1 92 ? -4.767 -3.717 9.270 1.00 93.69 92 VAL A O 1
ATOM 751 N N . LEU A 1 93 ? -3.054 -3.244 7.896 1.00 93.06 93 LEU A N 1
ATOM 752 C CA . LEU A 1 93 ? -2.544 -4.620 7.861 1.00 93.06 93 LEU A CA 1
ATOM 753 C C . LEU A 1 93 ? -2.111 -5.108 9.243 1.00 93.06 93 LEU A C 1
ATOM 755 O O . LEU A 1 93 ? -2.464 -6.222 9.626 1.00 93.06 93 LEU A O 1
ATOM 759 N N . ASP A 1 94 ? -1.391 -4.271 9.993 1.00 93.56 94 ASP A N 1
ATOM 760 C CA . ASP A 1 94 ? -0.973 -4.595 11.360 1.00 93.56 94 ASP A CA 1
ATOM 761 C C . ASP A 1 94 ? -2.189 -4.913 12.248 1.00 93.56 94 ASP A C 1
ATOM 763 O O . ASP A 1 94 ? -2.173 -5.901 12.982 1.00 93.56 94 ASP A O 1
ATOM 767 N N . ILE A 1 95 ? -3.265 -4.125 12.136 1.00 91.38 95 ILE A N 1
ATOM 768 C CA . ILE A 1 95 ? -4.496 -4.309 12.919 1.00 91.38 95 ILE A CA 1
ATOM 769 C C . ILE A 1 95 ? -5.191 -5.615 12.547 1.00 91.38 95 ILE A C 1
ATOM 771 O O . ILE A 1 95 ? -5.433 -6.445 13.423 1.00 91.38 95 ILE A O 1
ATOM 775 N N . VAL A 1 96 ? -5.438 -5.847 11.256 1.00 91.38 96 VAL A N 1
ATOM 776 C CA . VAL A 1 96 ? -6.112 -7.067 10.785 1.00 91.38 96 VAL A CA 1
ATOM 777 C C . VAL A 1 96 ? -5.326 -8.316 11.190 1.00 91.38 96 VAL A C 1
ATOM 779 O O . VAL A 1 96 ? -5.911 -9.301 11.644 1.00 91.38 96 VAL A O 1
ATOM 782 N N . HIS A 1 97 ? -3.995 -8.277 11.091 1.00 89.81 97 HIS A N 1
ATOM 783 C CA . HIS A 1 97 ? -3.161 -9.382 11.551 1.00 89.81 97 HIS A CA 1
ATOM 784 C C . HIS A 1 97 ? -3.204 -9.540 13.075 1.00 89.81 97 HIS A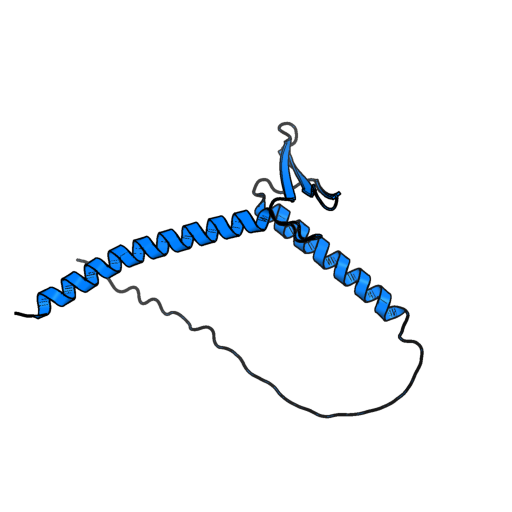 C 1
ATOM 786 O O . HIS A 1 97 ? -3.319 -10.668 13.557 1.00 89.81 97 HIS A O 1
ATOM 792 N N . SER A 1 98 ? -3.170 -8.449 13.842 1.00 87.44 98 SER A N 1
ATOM 793 C CA . SER A 1 98 ? -3.232 -8.515 15.307 1.00 87.44 98 SER A CA 1
ATOM 794 C C . SER A 1 98 ? -4.549 -9.124 15.810 1.00 87.44 98 SER A C 1
ATOM 796 O O . SER A 1 98 ? -4.520 -10.041 16.630 1.00 87.44 98 SER A O 1
ATOM 798 N N . GLU A 1 99 ? -5.686 -8.751 15.216 1.00 77.81 99 GLU A N 1
ATOM 799 C CA . GLU A 1 99 ? -7.003 -9.302 15.562 1.00 77.81 99 GLU A CA 1
ATOM 800 C C . GLU A 1 99 ? -7.105 -10.806 15.264 1.00 77.81 99 GLU A C 1
ATOM 802 O O . GLU A 1 99 ? -7.737 -11.564 16.005 1.00 77.81 99 GLU A O 1
ATOM 807 N N . THR A 1 100 ? -6.469 -11.275 14.185 1.00 71.69 100 THR A N 1
ATOM 808 C CA . THR A 1 100 ? -6.444 -12.714 13.873 1.00 71.69 100 THR A CA 1
ATOM 809 C C . THR A 1 100 ? -5.585 -13.532 14.835 1.00 71.69 100 THR A C 1
ATOM 811 O O . THR A 1 100 ? -5.841 -14.726 15.011 1.00 71.69 100 THR A O 1
ATOM 814 N N . VAL A 1 101 ? -4.579 -12.920 15.467 1.00 64.75 101 VAL A N 1
ATOM 815 C CA . VAL A 1 101 ? -3.718 -13.602 16.443 1.00 64.75 101 VAL A CA 1
ATOM 816 C C . VAL A 1 101 ? -4.419 -13.734 17.793 1.00 64.75 101 VAL A C 1
ATOM 818 O O . VAL A 1 101 ? -4.288 -14.779 18.431 1.00 64.75 101 VAL A O 1
ATOM 821 N N . GLU A 1 102 ? -5.194 -12.736 18.217 1.00 59.34 102 GLU A N 1
ATOM 822 C CA . GLU A 1 102 ? -5.929 -12.807 19.488 1.00 59.34 102 GLU A CA 1
ATOM 823 C C . GLU A 1 102 ? -7.062 -13.839 19.440 1.00 59.34 102 GLU A C 1
ATOM 825 O O . GLU A 1 102 ? -7.150 -14.678 20.337 1.00 59.34 102 GLU A O 1
ATOM 830 N N . LYS A 1 103 ? -7.808 -13.918 18.329 1.00 56.69 103 LYS A N 1
ATOM 831 C CA . LYS A 1 103 ? -8.842 -14.957 18.138 1.00 56.69 103 LYS A CA 1
ATOM 832 C C . LYS A 1 103 ? -8.287 -16.385 18.197 1.00 56.69 103 LYS A C 1
ATOM 834 O O . LYS A 1 103 ? -8.961 -17.286 18.678 1.00 56.69 103 LYS A O 1
ATOM 839 N N . LYS A 1 104 ? -7.041 -16.601 17.758 1.00 56.44 104 LYS A N 1
ATOM 840 C CA . LYS A 1 104 ? -6.380 -17.915 17.852 1.00 56.44 104 LYS A CA 1
ATOM 841 C C . LYS A 1 104 ? -5.825 -18.225 19.240 1.00 56.44 104 LYS A C 1
ATOM 843 O O . LYS A 1 104 ? -5.629 -19.395 19.549 1.00 56.44 104 LYS A O 1
ATOM 848 N N . LYS A 1 105 ? -5.534 -17.218 20.067 1.00 53.78 105 LYS A N 1
ATOM 849 C CA . LYS A 1 105 ? -5.056 -17.449 21.438 1.00 53.78 105 LYS A CA 1
ATOM 850 C C . LYS A 1 105 ? -6.196 -17.798 22.386 1.00 53.78 105 LYS A C 1
ATOM 852 O O . LYS A 1 105 ? -5.975 -18.608 23.278 1.00 53.78 105 LYS A O 1
ATOM 857 N N . GLU A 1 106 ? -7.394 -17.263 22.171 1.00 52.88 106 GLU A N 1
ATOM 858 C CA . GLU A 1 106 ? -8.556 -17.612 22.997 1.00 52.88 106 GLU A CA 1
ATOM 859 C C . GLU A 1 106 ? -9.063 -19.041 22.725 1.00 52.88 106 GLU A C 1
ATOM 861 O O . GLU A 1 106 ? -9.345 -19.765 23.676 1.00 52.88 106 GLU A O 1
ATOM 866 N N . GLU A 1 107 ? -9.044 -19.526 21.476 1.00 53.09 107 GLU A N 1
ATOM 867 C CA . GLU A 1 107 ? -9.443 -20.918 21.169 1.00 53.09 107 GLU A CA 1
ATOM 868 C C . GLU A 1 107 ? -8.479 -21.994 21.710 1.00 53.09 107 GLU A C 1
ATOM 870 O O . GLU A 1 107 ? -8.878 -23.141 21.915 1.00 53.09 107 GLU A O 1
ATOM 875 N N . VAL A 1 108 ? -7.213 -21.651 21.976 1.00 51.56 108 VAL A N 1
ATOM 876 C CA . VAL A 1 108 ? -6.219 -22.611 22.501 1.00 51.56 108 VAL A CA 1
ATOM 877 C C . VAL A 1 108 ? -6.266 -22.709 24.033 1.00 51.56 108 VAL A C 1
ATOM 879 O O . VAL A 1 108 ? -5.780 -23.686 24.599 1.00 51.56 108 VAL A O 1
ATOM 882 N N . VAL A 1 109 ? -6.889 -21.751 24.729 1.00 49.41 109 VAL A N 1
ATOM 883 C CA . VAL A 1 109 ? -6.975 -21.769 26.203 1.00 49.41 109 VAL A CA 1
ATOM 884 C C . VAL A 1 109 ? -8.177 -22.579 26.711 1.00 49.41 109 VAL A C 1
ATOM 886 O O . VAL A 1 109 ? -8.133 -23.072 27.835 1.00 49.41 109 VAL A O 1
ATOM 889 N N . GLU A 1 110 ? -9.202 -22.833 25.889 1.00 45.34 110 GLU A N 1
ATOM 890 C CA . GLU A 1 110 ? -10.367 -23.641 26.303 1.00 45.34 110 GLU A CA 1
ATOM 891 C C . GLU A 1 110 ? -10.238 -25.148 25.987 1.00 45.34 110 GLU A C 1
ATOM 893 O O . GLU A 1 110 ? -11.076 -25.948 26.396 1.00 45.34 110 GLU A O 1
ATOM 898 N N . THR A 1 111 ? -9.163 -25.580 25.313 1.00 47.75 111 THR A N 1
ATOM 899 C CA . THR A 1 111 ? -8.955 -26.992 24.914 1.00 47.75 111 THR A CA 1
ATOM 900 C C . THR A 1 111 ? -7.674 -27.635 25.451 1.00 47.75 111 THR A C 1
ATOM 902 O O . THR A 1 111 ? -7.233 -28.661 24.938 1.00 47.75 111 THR A O 1
ATOM 905 N N . VAL A 1 112 ? -7.090 -27.110 26.535 1.00 47.91 112 VAL A N 1
ATOM 906 C CA . VAL A 1 112 ? -5.969 -27.774 27.233 1.00 47.91 112 VAL A CA 1
ATOM 907 C C . VAL A 1 112 ? -6.248 -27.874 28.735 1.00 47.91 112 VAL A C 1
ATOM 909 O O . VAL A 1 112 ? -5.588 -27.283 29.584 1.00 47.91 112 VAL A O 1
ATOM 912 N N . SER A 1 113 ? -7.274 -28.651 29.074 1.00 48.78 113 SER A N 1
ATOM 913 C CA . SER A 1 113 ? -7.439 -29.267 30.397 1.00 48.78 113 SER A CA 1
ATOM 914 C C . SER A 1 113 ? -8.089 -30.640 30.247 1.00 48.78 113 SER A C 1
ATOM 916 O O . SER A 1 113 ? -9.219 -30.873 30.659 1.00 48.78 113 SER A O 1
ATOM 918 N N . SER A 1 114 ? -7.367 -31.552 29.600 1.00 48.78 114 SER A N 1
ATOM 919 C CA . SER A 1 114 ? -7.438 -32.996 29.847 1.00 48.78 114 SER A CA 1
ATOM 920 C C . SER A 1 114 ? -6.189 -33.648 29.254 1.00 48.78 114 SER A C 1
ATOM 922 O O . SER A 1 114 ? -6.053 -33.785 28.045 1.00 48.78 114 SER A O 1
ATOM 924 N N . GLU A 1 115 ? -5.232 -33.889 30.151 1.00 50.16 115 GLU A N 1
ATOM 925 C CA . GLU A 1 115 ? -4.340 -35.052 30.270 1.00 50.16 115 GLU A CA 1
ATOM 926 C C . GLU A 1 115 ? -4.248 -35.996 29.050 1.00 50.16 115 GLU A C 1
ATOM 928 O O . GLU A 1 115 ? -5.271 -36.490 28.601 1.00 50.16 115 GLU A O 1
ATOM 933 N N . VAL A 1 116 ? -3.040 -36.334 28.567 1.00 44.72 116 VAL A N 1
ATOM 934 C CA . VAL A 1 116 ? -2.342 -37.617 28.836 1.00 44.72 116 VAL A CA 1
ATOM 935 C C . VAL A 1 116 ? -0.878 -37.515 28.362 1.00 44.72 116 VAL A C 1
ATOM 937 O O . VAL A 1 116 ? -0.551 -36.915 27.344 1.00 44.72 116 VAL A O 1
ATOM 940 N N . ALA A 1 117 ? -0.013 -38.102 29.183 1.00 48.44 117 ALA A N 1
ATOM 941 C CA . ALA A 1 117 ? 1.435 -38.186 29.144 1.00 48.44 117 ALA A CA 1
ATOM 942 C C . ALA A 1 117 ? 2.102 -38.669 27.839 1.00 48.44 117 ALA A C 1
ATOM 944 O O . ALA A 1 117 ? 1.659 -39.620 27.207 1.00 48.44 117 ALA A O 1
ATOM 945 N N . GLY A 1 118 ? 3.296 -38.108 27.611 1.00 49.22 118 GLY A N 1
ATOM 946 C CA . GLY A 1 118 ? 4.511 -38.876 27.335 1.00 49.22 118 GLY A CA 1
ATOM 947 C C . GLY A 1 118 ? 4.748 -39.325 25.897 1.00 49.22 118 GLY A C 1
ATOM 948 O O . GLY A 1 118 ? 4.293 -40.393 25.508 1.00 49.22 118 GLY A O 1
ATOM 949 N N . GLN A 1 119 ? 5.611 -38.598 25.180 1.00 42.62 119 GLN A N 1
ATOM 950 C CA . GLN A 1 119 ? 6.599 -39.238 24.308 1.00 42.62 119 GLN A CA 1
ATOM 951 C C . GLN A 1 119 ? 7.747 -38.287 23.953 1.00 42.62 119 GLN A C 1
ATOM 953 O O . GLN A 1 119 ? 7.571 -37.296 23.246 1.00 42.62 119 GLN A O 1
ATOM 958 N N . ASP A 1 120 ? 8.930 -38.631 24.461 1.00 50.25 120 ASP A N 1
ATOM 959 C CA . ASP A 1 120 ? 10.228 -38.164 23.998 1.00 50.25 120 ASP A CA 1
ATOM 960 C C . ASP A 1 120 ? 10.437 -38.542 22.527 1.00 50.25 120 ASP A C 1
ATOM 962 O O . ASP A 1 120 ? 10.328 -39.716 22.163 1.00 50.25 120 ASP A O 1
ATOM 966 N N . VAL A 1 121 ? 10.814 -37.570 21.692 1.00 52.09 121 VAL A N 1
ATOM 967 C CA . VAL A 1 121 ? 11.567 -37.863 20.469 1.00 52.09 121 VAL A CA 1
ATOM 968 C C . VAL A 1 121 ? 12.617 -36.779 20.233 1.00 52.09 121 VAL A C 1
ATOM 970 O O . VAL A 1 121 ? 12.321 -35.659 19.816 1.00 52.09 121 VAL A O 1
ATOM 973 N N . GLU A 1 122 ? 13.864 -37.153 20.523 1.00 51.78 122 GLU A N 1
ATOM 974 C CA . GLU A 1 122 ? 15.077 -36.599 19.925 1.00 51.78 122 GLU A CA 1
ATOM 975 C C . GLU A 1 122 ? 14.944 -36.526 18.399 1.00 51.78 122 GLU A C 1
ATOM 977 O O . GLU A 1 122 ? 14.507 -37.476 17.750 1.00 51.78 122 GLU A O 1
ATOM 982 N N . GLY A 1 123 ? 15.397 -35.426 17.799 1.00 43.84 123 GLY A N 1
ATOM 983 C CA . GLY A 1 123 ? 15.422 -35.316 16.344 1.00 43.84 123 GLY A CA 1
ATOM 984 C C . GLY A 1 123 ? 15.966 -33.991 15.847 1.00 43.84 123 GLY A C 1
ATOM 985 O O . GLY A 1 123 ? 15.221 -33.132 15.391 1.00 43.84 123 GLY A O 1
ATOM 986 N N . ALA A 1 124 ? 17.283 -33.834 15.936 1.00 51.25 124 ALA A N 1
ATOM 987 C CA . ALA A 1 124 ? 18.040 -32.756 15.320 1.00 51.25 124 ALA A CA 1
ATOM 988 C C . ALA A 1 124 ? 17.680 -32.538 13.838 1.00 51.25 124 ALA A C 1
ATOM 990 O O . ALA A 1 124 ? 17.673 -33.499 13.073 1.00 51.25 124 ALA A O 1
ATOM 991 N N . LYS A 1 125 ? 17.567 -31.274 13.403 1.00 46.19 125 LYS A N 1
ATOM 992 C CA . LYS A 1 125 ? 18.332 -30.793 12.238 1.00 46.19 125 LYS A CA 1
ATOM 993 C C . LYS A 1 125 ? 18.356 -29.267 12.156 1.00 46.19 125 LYS A C 1
ATOM 995 O O . LYS A 1 125 ? 17.362 -28.623 11.845 1.00 46.19 125 LYS A O 1
ATOM 1000 N N . ALA A 1 126 ? 19.542 -28.716 12.387 1.00 51.75 126 ALA A N 1
ATOM 1001 C CA . ALA A 1 126 ? 19.925 -27.399 11.913 1.00 51.75 126 ALA A CA 1
ATOM 1002 C C . ALA A 1 126 ? 20.067 -27.422 10.380 1.00 51.75 126 ALA A C 1
ATOM 1004 O O . ALA A 1 126 ? 20.747 -28.294 9.839 1.00 51.75 126 ALA A O 1
ATOM 1005 N N . THR A 1 127 ? 19.471 -26.445 9.701 1.00 44.47 127 THR A N 1
ATOM 1006 C CA . THR A 1 127 ? 19.822 -26.017 8.336 1.00 44.47 127 THR A CA 1
ATOM 1007 C C . THR A 1 127 ? 19.660 -24.496 8.322 1.00 44.47 127 THR A C 1
ATOM 1009 O O . THR A 1 127 ? 18.544 -24.003 8.436 1.00 44.47 127 THR A O 1
ATOM 1012 N N . SER A 1 128 ? 20.726 -23.742 8.590 1.00 47.06 128 SER A N 1
ATOM 1013 C CA . SER A 1 128 ? 21.779 -23.320 7.648 1.00 47.06 128 SER A CA 1
ATOM 1014 C C . SER A 1 128 ? 21.329 -22.150 6.769 1.00 47.06 128 SER A C 1
ATOM 1016 O O . SER A 1 128 ? 20.663 -22.347 5.760 1.00 47.06 128 SER A O 1
ATOM 1018 N N . TYR A 1 129 ? 21.702 -20.953 7.233 1.00 55.59 129 TYR A N 1
ATOM 1019 C CA . TYR A 1 129 ? 22.182 -19.788 6.488 1.00 55.59 129 TYR A CA 1
ATOM 1020 C C . TYR A 1 129 ? 22.102 -19.875 4.956 1.00 55.59 129 TYR A C 1
ATOM 1022 O O . TYR A 1 129 ? 22.847 -20.636 4.342 1.00 55.59 129 TYR A O 1
ATOM 1030 N N . GLU A 1 130 ? 21.285 -19.011 4.353 1.00 62.69 130 GLU A N 1
ATOM 1031 C CA . GLU A 1 130 ? 21.549 -18.512 3.003 1.00 62.69 130 GLU A CA 1
ATOM 1032 C C . GLU A 1 130 ? 22.240 -17.151 3.152 1.00 62.69 130 GLU A C 1
ATOM 1034 O O . GLU A 1 130 ? 21.637 -16.171 3.590 1.00 62.69 130 GLU A O 1
ATOM 1039 N N . GLU A 1 131 ? 23.546 -17.142 2.878 1.00 63.00 131 GLU A N 1
ATOM 1040 C CA . GLU A 1 131 ? 24.368 -15.946 2.696 1.00 63.00 131 GLU A CA 1
ATOM 1041 C C . GLU A 1 131 ? 23.730 -15.038 1.639 1.00 63.00 131 GLU A C 1
ATOM 1043 O O . GLU A 1 131 ? 23.592 -15.416 0.473 1.00 63.00 131 GLU A O 1
ATOM 1048 N N . GLU A 1 132 ? 23.364 -13.818 2.032 1.00 68.25 132 GLU A N 1
ATOM 1049 C CA . GLU A 1 132 ? 23.140 -12.751 1.065 1.00 68.25 132 GLU A CA 1
ATOM 1050 C C . GLU A 1 132 ? 24.492 -12.373 0.437 1.00 68.25 132 GLU A C 1
ATOM 1052 O O . GLU A 1 132 ? 25.465 -12.161 1.164 1.00 68.25 132 GLU A O 1
ATOM 1057 N N . PRO A 1 133 ? 24.598 -12.282 -0.900 1.00 65.94 133 PRO A N 1
ATOM 1058 C CA . PRO A 1 133 ? 25.844 -11.896 -1.538 1.00 65.94 133 PRO A CA 1
ATOM 1059 C C . PRO A 1 133 ? 26.153 -10.427 -1.232 1.00 65.94 133 PRO A C 1
ATOM 1061 O O . PRO A 1 133 ? 25.423 -9.525 -1.655 1.00 65.94 133 PRO A O 1
ATOM 1064 N N . GLU A 1 134 ? 27.266 -10.187 -0.539 1.00 59.41 134 GLU A N 1
ATOM 1065 C CA . GLU A 1 134 ? 27.892 -8.871 -0.446 1.00 59.41 134 GLU A CA 1
ATOM 1066 C C . GLU A 1 134 ? 28.276 -8.411 -1.857 1.00 59.41 134 GLU A C 1
ATOM 1068 O O . GLU A 1 134 ? 29.229 -8.885 -2.475 1.00 59.41 134 GLU A O 1
ATOM 1073 N N . ILE A 1 135 ? 27.485 -7.495 -2.411 1.00 60.91 135 ILE A N 1
ATOM 1074 C CA . ILE A 1 135 ? 27.790 -6.842 -3.680 1.00 60.91 135 ILE A CA 1
ATOM 1075 C C . ILE A 1 135 ? 28.817 -5.749 -3.370 1.00 60.91 135 ILE A C 1
ATOM 1077 O O . ILE A 1 135 ? 28.456 -4.615 -3.051 1.00 60.91 135 ILE A O 1
ATOM 1081 N N . SER A 1 136 ? 30.101 -6.094 -3.462 1.00 56.09 136 SER A N 1
ATOM 1082 C CA . SER A 1 136 ? 31.194 -5.125 -3.530 1.00 56.09 136 SER A CA 1
ATOM 1083 C C . SER A 1 136 ? 31.071 -4.343 -4.841 1.00 56.09 136 SER A C 1
ATOM 1085 O O . SER A 1 136 ? 31.308 -4.859 -5.935 1.00 56.09 136 SER A O 1
ATOM 1087 N N . ILE A 1 137 ? 30.619 -3.095 -4.745 1.00 60.28 137 ILE A N 1
ATOM 1088 C CA . ILE A 1 137 ? 30.628 -2.156 -5.865 1.00 60.28 137 ILE A CA 1
ATOM 1089 C C . ILE A 1 137 ? 31.974 -1.436 -5.809 1.00 60.28 137 ILE A C 1
ATOM 1091 O O . ILE A 1 137 ? 32.101 -0.417 -5.132 1.00 60.28 137 ILE A O 1
ATOM 1095 N N . ASP A 1 138 ? 32.970 -1.974 -6.510 1.00 61.50 138 ASP A N 1
ATOM 1096 C CA . ASP A 1 138 ? 34.204 -1.252 -6.813 1.00 61.50 138 ASP A CA 1
ATOM 1097 C C . ASP A 1 138 ? 33.864 -0.070 -7.729 1.00 61.50 138 ASP A C 1
ATOM 1099 O O . ASP A 1 138 ? 33.552 -0.223 -8.914 1.00 61.50 138 ASP A O 1
ATOM 1103 N N . ILE A 1 139 ? 33.852 1.126 -7.141 1.00 64.06 139 ILE A N 1
ATOM 1104 C CA . ILE A 1 139 ? 33.809 2.396 -7.862 1.00 64.06 139 ILE A CA 1
ATOM 1105 C C . ILE A 1 139 ? 35.262 2.793 -8.109 1.00 64.06 139 ILE A C 1
ATOM 1107 O O . ILE A 1 139 ? 35.848 3.554 -7.346 1.00 64.06 139 ILE A O 1
ATOM 1111 N N . GLU A 1 140 ? 35.832 2.275 -9.189 1.00 74.25 140 GLU A N 1
ATOM 1112 C CA . GLU A 1 140 ? 36.991 2.881 -9.835 1.00 74.25 140 GLU A CA 1
ATOM 1113 C C . GLU A 1 140 ? 36.553 3.322 -11.228 1.00 74.25 140 GLU A C 1
ATOM 1115 O O . GLU A 1 140 ? 36.417 2.505 -12.133 1.00 74.25 140 GLU A O 1
ATOM 1120 N N . ASP A 1 141 ? 36.279 4.615 -11.391 1.00 61.78 141 ASP A N 1
ATOM 1121 C CA . ASP A 1 141 ? 36.511 5.280 -12.672 1.00 61.78 141 ASP A CA 1
ATOM 1122 C C . ASP A 1 141 ? 36.676 6.781 -12.405 1.00 61.78 141 ASP A C 1
ATOM 1124 O O . ASP A 1 141 ? 35.719 7.549 -12.284 1.00 61.78 141 ASP A O 1
ATOM 1128 N N . GLU A 1 142 ? 37.939 7.151 -12.217 1.00 65.88 142 GLU A N 1
ATOM 1129 C CA . GLU A 1 142 ? 38.469 8.504 -12.305 1.00 65.88 142 GLU A CA 1
ATOM 1130 C C . GLU A 1 142 ? 38.747 8.793 -13.792 1.00 65.88 142 GLU A C 1
ATOM 1132 O O . GLU A 1 142 ? 39.644 8.169 -14.363 1.00 65.88 142 GLU A O 1
ATOM 1137 N N . PRO A 1 143 ? 38.015 9.706 -14.459 1.00 68.00 143 PRO A N 1
ATOM 1138 C CA . PRO A 1 143 ? 38.461 10.232 -15.738 1.00 68.00 143 PRO A CA 1
ATOM 1139 C C . PRO A 1 143 ? 39.203 11.561 -15.546 1.00 68.00 143 PRO A C 1
ATOM 1141 O O . PRO A 1 143 ? 38.683 12.505 -14.946 1.00 68.00 143 PRO A O 1
ATOM 1144 N N . GLN A 1 144 ? 40.419 11.572 -16.097 1.00 60.91 144 GLN A N 1
ATOM 1145 C CA . GLN A 1 144 ? 41.318 12.712 -16.306 1.00 60.91 144 GLN A CA 1
ATOM 1146 C C . GLN A 1 144 ? 40.681 13.865 -17.090 1.00 60.91 144 GLN A C 1
ATOM 1148 O O . GLN A 1 144 ? 39.863 13.591 -18.001 1.00 60.91 144 GLN A O 1
#